Protein AF-A0A1L5PAT7-F1 (afdb_monomer_lite)

Radius of gyration: 11.14 Å; chains: 1; bounding box: 27×21×31 Å

Structure (mmCIF, N/CA/C/O backbone):
data_AF-A0A1L5PAT7-F1
#
_entry.id   AF-A0A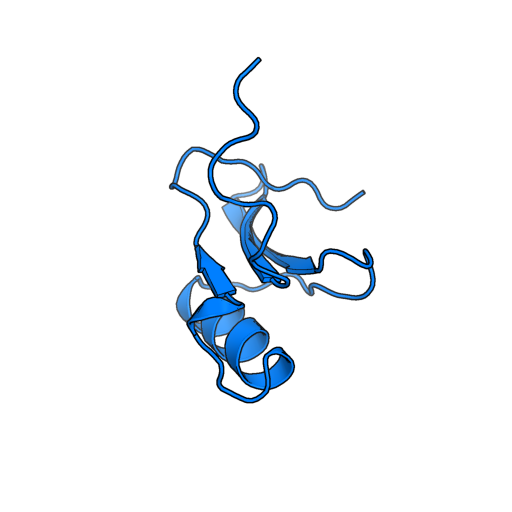1L5PAT7-F1
#
loop_
_atom_site.group_PDB
_atom_site.id
_atom_site.type_symbol
_atom_site.label_atom_id
_atom_site.label_alt_id
_atom_site.label_comp_id
_atom_site.label_asym_id
_atom_site.label_entity_id
_atom_site.label_seq_id
_atom_site.pdbx_PDB_ins_code
_atom_site.Cartn_x
_atom_site.Cartn_y
_atom_site.Cartn_z
_atom_site.occupancy
_atom_site.B_iso_or_equiv
_atom_site.auth_seq_id
_atom_site.auth_comp_id
_atom_site.auth_asym_id
_atom_site.auth_atom_id
_atom_site.pdbx_PDB_model_num
ATOM 1 N N . MET A 1 1 ? -11.641 5.754 -22.154 1.00 35.41 1 MET A N 1
ATOM 2 C CA . MET A 1 1 ? -11.206 5.795 -20.742 1.00 35.41 1 MET A CA 1
ATOM 3 C C . MET A 1 1 ? -9.704 6.021 -20.735 1.00 35.41 1 MET A C 1
ATOM 5 O O . MET A 1 1 ? -9.026 5.198 -21.344 1.00 35.41 1 MET A O 1
ATOM 9 N N . PRO A 1 2 ? -9.158 7.124 -20.193 1.00 40.69 2 PRO A N 1
ATOM 10 C CA . PRO A 1 2 ? -7.710 7.264 -20.145 1.00 40.69 2 PRO A CA 1
ATOM 11 C C . PRO A 1 2 ? -7.174 6.228 -19.154 1.00 40.69 2 PRO A C 1
ATOM 13 O O . PRO A 1 2 ? -7.579 6.215 -17.992 1.00 40.69 2 PRO A O 1
ATOM 16 N N . ARG A 1 3 ? -6.296 5.334 -19.624 1.00 52.09 3 ARG A N 1
ATOM 17 C CA . ARG A 1 3 ? -5.417 4.562 -18.743 1.00 52.09 3 ARG A CA 1
ATOM 18 C C . ARG A 1 3 ? -4.635 5.599 -17.940 1.00 52.09 3 ARG A C 1
ATOM 20 O O . ARG A 1 3 ? -3.883 6.374 -18.534 1.00 52.09 3 ARG A O 1
ATOM 27 N N . ARG A 1 4 ? -4.925 5.709 -16.637 1.00 51.06 4 ARG A N 1
ATOM 28 C CA . ARG A 1 4 ? -4.207 6.616 -15.730 1.00 51.06 4 ARG A CA 1
ATOM 29 C C . ARG A 1 4 ? -2.711 6.330 -15.877 1.00 51.06 4 ARG A C 1
ATOM 31 O O . ARG A 1 4 ? -2.337 5.207 -16.198 1.00 51.06 4 ARG A O 1
ATOM 38 N N . ALA A 1 5 ? -1.872 7.340 -15.666 1.00 44.62 5 ALA A N 1
ATOM 39 C CA . ALA A 1 5 ? -0.412 7.299 -15.811 1.00 44.62 5 ALA A CA 1
ATOM 40 C C . ALA A 1 5 ? 0.312 6.339 -14.828 1.00 44.62 5 ALA A C 1
ATOM 42 O O . ALA A 1 5 ? 1.486 6.520 -14.528 1.00 44.62 5 ALA A O 1
ATOM 43 N N . ASP A 1 6 ? -0.394 5.318 -14.348 1.00 49.59 6 ASP A N 1
ATOM 44 C CA . ASP A 1 6 ? -0.024 4.327 -13.354 1.00 49.59 6 ASP A CA 1
ATOM 45 C C . ASP A 1 6 ? -0.176 2.905 -13.908 1.00 49.59 6 ASP A C 1
ATOM 47 O O . ASP A 1 6 ? -0.924 2.082 -13.407 1.00 49.59 6 ASP A O 1
ATOM 51 N N . ASP A 1 7 ? 0.478 2.635 -15.026 1.00 51.81 7 ASP A N 1
ATOM 52 C CA . ASP A 1 7 ? 0.605 1.275 -15.580 1.00 51.81 7 ASP A CA 1
ATOM 53 C C . ASP A 1 7 ? 2.085 0.835 -15.528 1.00 51.81 7 ASP A C 1
ATOM 55 O O . ASP A 1 7 ? 2.511 -0.106 -16.186 1.00 51.81 7 ASP A O 1
ATOM 59 N N . ARG A 1 8 ? 2.926 1.590 -14.798 1.00 57.12 8 ARG A N 1
ATOM 60 C CA . ARG A 1 8 ? 4.382 1.371 -14.694 1.00 57.12 8 ARG A CA 1
ATOM 61 C C . ARG A 1 8 ? 4.898 1.169 -13.275 1.00 57.12 8 ARG A C 1
ATOM 63 O O . ARG A 1 8 ? 6.007 0.654 -13.137 1.00 57.12 8 ARG A O 1
ATOM 70 N N . ALA A 1 9 ? 4.155 1.582 -12.249 1.00 66.50 9 ALA A N 1
ATOM 71 C CA . ALA A 1 9 ? 4.534 1.280 -10.878 1.00 66.50 9 ALA A CA 1
ATOM 72 C C . ALA A 1 9 ? 4.224 -0.197 -10.617 1.00 66.50 9 ALA A C 1
ATOM 74 O O . ALA A 1 9 ? 3.082 -0.631 -10.760 1.00 66.50 9 ALA A O 1
ATOM 75 N N . ARG A 1 10 ? 5.249 -0.983 -10.276 1.00 75.44 10 ARG A N 1
ATOM 76 C CA . ARG A 1 10 ? 5.059 -2.387 -9.892 1.00 75.44 10 ARG A CA 1
ATOM 77 C C . ARG A 1 10 ? 4.344 -2.501 -8.556 1.00 75.44 10 ARG A C 1
ATOM 79 O O . ARG A 1 10 ? 3.518 -3.389 -8.404 1.00 75.44 10 ARG A O 1
ATOM 86 N N . PHE A 1 11 ? 4.608 -1.570 -7.640 1.00 80.81 11 PHE A N 1
ATOM 87 C CA . PHE A 1 11 ? 4.060 -1.574 -6.293 1.00 80.81 11 PHE A CA 1
ATOM 88 C C . PHE A 1 11 ? 3.160 -0.368 -6.065 1.00 80.81 11 PHE A C 1
ATOM 90 O O . PHE A 1 11 ? 3.555 0.774 -6.302 1.00 80.81 11 PHE A O 1
ATOM 97 N N . ILE A 1 12 ? 1.971 -0.616 -5.531 1.00 82.38 12 ILE A N 1
ATOM 98 C CA . ILE A 1 12 ? 1.018 0.412 -5.134 1.00 82.38 12 ILE A CA 1
ATOM 99 C C . ILE A 1 12 ? 0.781 0.278 -3.634 1.00 82.38 12 ILE A C 1
ATOM 101 O O . ILE A 1 12 ? 0.447 -0.796 -3.146 1.00 82.38 12 ILE A O 1
ATOM 105 N N . VAL A 1 13 ? 0.954 1.363 -2.892 1.00 84.50 13 VAL A N 1
ATOM 106 C CA . VAL A 1 13 ? 0.718 1.415 -1.447 1.00 84.50 13 VAL A CA 1
ATOM 107 C C . VAL A 1 13 ? -0.556 2.203 -1.195 1.00 84.50 13 VAL A C 1
ATOM 109 O O . VAL A 1 13 ? -0.581 3.403 -1.456 1.00 84.50 13 VAL A O 1
ATOM 112 N N . GLY A 1 14 ? -1.593 1.563 -0.672 1.00 84.31 14 GLY A N 1
ATOM 113 C CA . GLY A 1 14 ? -2.883 2.199 -0.407 1.00 84.31 14 GLY A CA 1
ATOM 114 C C . GLY A 1 14 ? -3.469 1.787 0.930 1.00 84.31 14 GLY A C 1
ATOM 115 O O . GLY A 1 14 ? -2.799 1.144 1.739 1.00 84.31 14 GLY A O 1
ATOM 116 N N . GLN A 1 15 ? -4.715 2.178 1.166 1.00 83.25 15 GLN A N 1
ATOM 117 C CA . GLN A 1 15 ? -5.439 1.833 2.380 1.00 83.25 15 GLN A CA 1
ATOM 118 C C . GLN A 1 15 ? -6.639 0.956 2.016 1.00 83.25 15 GLN A C 1
ATOM 120 O O . GLN A 1 15 ? -7.336 1.216 1.041 1.00 83.25 15 GLN A O 1
ATOM 125 N N . ASP A 1 16 ? -6.861 -0.104 2.779 1.00 79.00 16 ASP A N 1
ATOM 126 C CA . ASP A 1 16 ? -8.060 -0.925 2.691 1.00 79.00 16 ASP A CA 1
ATOM 127 C C . ASP A 1 16 ? -9.248 -0.212 3.366 1.00 79.00 16 ASP A C 1
ATOM 129 O O . ASP A 1 16 ? -9.075 0.685 4.197 1.00 79.00 16 ASP A O 1
ATOM 133 N N . CYS A 1 17 ? -10.467 -0.653 3.056 1.00 74.69 17 CYS A N 1
ATOM 134 C CA . CYS A 1 17 ? -11.729 -0.153 3.608 1.00 74.69 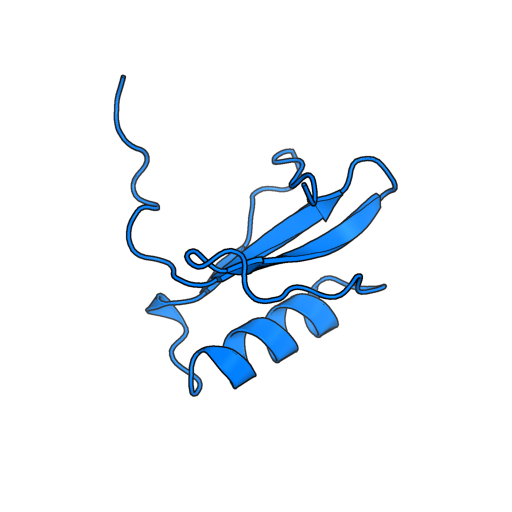17 CYS A CA 1
ATOM 135 C C . CYS A 1 17 ? -11.808 -0.183 5.148 1.00 74.69 17 CYS A C 1
ATOM 137 O O . CYS A 1 17 ? -12.612 0.533 5.747 1.00 74.69 17 CYS A O 1
ATOM 139 N N . ARG A 1 18 ? -10.950 -0.966 5.811 1.00 74.88 18 ARG A N 1
ATOM 140 C CA . ARG A 1 18 ? -10.824 -1.023 7.278 1.00 74.88 18 ARG A CA 1
ATOM 141 C C . ARG A 1 18 ? -9.840 0.002 7.855 1.00 74.88 18 ARG A C 1
ATOM 143 O O . ARG A 1 18 ? -9.618 0.023 9.063 1.00 74.88 18 ARG A O 1
ATOM 150 N N . GLY A 1 19 ? -9.230 0.830 7.009 1.00 76.75 19 GLY A N 1
ATOM 151 C CA . GLY A 1 19 ? -8.192 1.781 7.397 1.00 76.75 19 GLY A CA 1
ATOM 152 C C . GLY A 1 19 ? -6.801 1.152 7.543 1.00 76.75 19 GLY A C 1
ATOM 153 O O . GLY A 1 19 ? -5.897 1.778 8.099 1.00 76.75 19 GLY A O 1
ATOM 154 N N . CYS A 1 20 ? -6.599 -0.072 7.062 1.00 81.25 20 CYS A N 1
ATOM 155 C CA . CYS A 1 20 ? -5.305 -0.747 7.114 1.00 81.25 20 CYS A CA 1
ATOM 156 C C . CYS A 1 20 ? -4.459 -0.411 5.882 1.00 81.25 20 CYS A C 1
ATOM 158 O O . CYS A 1 20 ? -4.995 -0.344 4.786 1.00 81.25 20 CYS A O 1
ATOM 160 N N . TRP A 1 21 ? -3.147 -0.223 6.025 1.00 84.31 21 TRP A N 1
ATOM 161 C CA . TRP A 1 21 ? -2.276 0.034 4.876 1.00 84.31 21 TRP A CA 1
ATOM 162 C C . TRP A 1 21 ? -1.929 -1.270 4.177 1.00 84.31 21 TRP A C 1
ATOM 164 O O . TRP A 1 21 ? -1.563 -2.241 4.826 1.00 84.31 21 TRP A O 1
ATOM 174 N N . VAL A 1 22 ? -2.013 -1.296 2.859 1.00 82.25 22 VAL A N 1
ATOM 175 C CA . VAL A 1 22 ? -1.766 -2.486 2.053 1.00 82.25 22 VAL A CA 1
ATOM 176 C C . VAL A 1 22 ? -0.824 -2.136 0.919 1.00 82.25 22 VAL A C 1
ATOM 178 O O . VAL A 1 22 ? -0.822 -1.017 0.402 1.00 82.25 22 VAL A O 1
ATOM 181 N N . VAL A 1 23 ? 0.007 -3.101 0.556 1.00 83.62 23 VAL A N 1
ATOM 182 C CA . VAL A 1 23 ? 0.815 -3.029 -0.658 1.00 83.62 23 VAL A CA 1
ATOM 183 C C . VAL A 1 23 ? 0.130 -3.914 -1.690 1.00 83.62 23 VAL A C 1
ATOM 185 O O . VAL A 1 23 ? -0.450 -4.936 -1.351 1.00 83.62 23 VAL A O 1
ATOM 188 N N . ARG A 1 24 ? 0.139 -3.525 -2.952 1.00 78.38 24 ARG A N 1
ATOM 189 C CA . ARG A 1 24 ? -0.305 -4.375 -4.048 1.00 78.38 24 ARG A CA 1
ATOM 190 C C . ARG A 1 24 ? 0.781 -4.372 -5.095 1.00 78.38 24 ARG A C 1
ATOM 192 O O . ARG A 1 24 ? 1.180 -3.305 -5.554 1.00 78.38 24 ARG A O 1
ATOM 199 N N . ASP A 1 25 ? 1.261 -5.554 -5.436 1.00 78.00 25 ASP A N 1
ATOM 200 C CA . ASP A 1 25 ? 2.150 -5.737 -6.573 1.00 78.00 25 ASP A CA 1
ATOM 201 C C . ASP A 1 25 ? 1.343 -6.076 -7.835 1.00 78.00 25 ASP A C 1
ATOM 203 O O . ASP A 1 25 ? 0.264 -6.668 -7.763 1.00 78.00 25 ASP A O 1
ATOM 207 N N . HIS A 1 26 ? 1.872 -5.709 -8.999 1.00 68.44 26 HIS A N 1
ATOM 208 C CA . HIS A 1 26 ? 1.253 -5.948 -10.302 1.00 68.44 26 HIS A CA 1
ATOM 209 C C . HIS A 1 26 ? 1.168 -7.442 -10.687 1.00 68.44 26 HIS A C 1
ATOM 211 O O . HIS A 1 26 ? 0.450 -7.789 -11.626 1.00 68.44 26 HIS A O 1
ATOM 217 N N . LEU A 1 27 ? 1.899 -8.317 -9.988 1.00 64.56 27 LEU A N 1
ATOM 218 C CA . LEU A 1 27 ? 1.851 -9.777 -10.120 1.00 64.56 27 LEU A CA 1
ATOM 219 C C . LEU A 1 27 ? 1.006 -10.444 -9.023 1.00 64.56 27 LEU A C 1
ATOM 221 O O . LEU A 1 27 ? 1.150 -11.647 -8.819 1.00 64.56 27 LEU A O 1
ATOM 225 N N . GLU A 1 28 ? 0.197 -9.677 -8.277 1.00 61.84 28 GLU A N 1
ATOM 226 C CA . GLU A 1 28 ? -0.663 -10.161 -7.178 1.00 61.84 28 GLU A CA 1
ATOM 227 C C . GLU A 1 28 ? 0.110 -10.876 -6.050 1.00 61.84 28 GLU A C 1
ATOM 229 O O . GLU A 1 28 ? -0.477 -11.486 -5.160 1.00 61.84 28 GLU A O 1
ATOM 234 N N . HIS A 1 29 ? 1.446 -10.807 -6.060 1.00 61.56 29 HIS A N 1
ATOM 235 C CA . HIS A 1 29 ? 2.240 -11.775 -5.315 1.00 61.56 29 HIS A CA 1
ATOM 236 C C . HIS A 1 29 ? 2.393 -11.456 -3.835 1.00 61.56 29 HIS A C 1
ATOM 238 O O . HIS A 1 29 ? 2.507 -12.388 -3.046 1.00 61.56 29 HIS A O 1
ATOM 244 N N . VAL A 1 30 ? 2.398 -10.190 -3.415 1.00 60.84 30 VAL A N 1
ATOM 245 C CA . VAL A 1 30 ? 2.464 -9.858 -1.988 1.00 60.84 30 VAL A CA 1
ATOM 246 C C . VAL A 1 30 ? 1.929 -8.457 -1.739 1.00 60.84 30 VAL A C 1
ATOM 248 O O . VAL A 1 30 ? 2.372 -7.486 -2.350 1.00 60.84 30 VAL A O 1
ATOM 251 N N . GLY A 1 31 ? 1.126 -8.331 -0.692 1.00 60.69 31 GLY A N 1
ATOM 252 C CA . GLY A 1 31 ? 1.253 -7.178 0.177 1.00 60.69 31 GLY A CA 1
ATOM 253 C C . GLY A 1 31 ? 0.576 -7.430 1.496 1.00 60.69 31 GLY A C 1
ATOM 254 O O . GLY A 1 31 ? -0.643 -7.457 1.606 1.00 60.69 31 GLY A O 1
ATOM 255 N N . GLY A 1 32 ? 1.403 -7.659 2.509 1.00 72.00 32 GLY A N 1
ATOM 256 C CA . GLY A 1 32 ? 0.923 -7.780 3.870 1.00 72.00 32 GLY A CA 1
ATOM 257 C C . GLY A 1 32 ? 0.092 -6.567 4.285 1.00 72.00 32 GLY A C 1
ATOM 258 O O . GLY A 1 32 ? 0.156 -5.486 3.695 1.00 72.00 32 GLY A O 1
ATOM 259 N N . ILE A 1 33 ? -0.679 -6.762 5.344 1.00 77.75 33 ILE A N 1
ATOM 260 C CA . ILE A 1 33 ? -1.396 -5.677 5.992 1.00 77.75 33 ILE A CA 1
ATOM 261 C C . ILE A 1 33 ? -0.424 -4.962 6.934 1.00 77.75 33 ILE A C 1
ATOM 263 O O . ILE A 1 33 ? 0.157 -5.566 7.835 1.00 77.75 33 ILE A O 1
ATOM 267 N N . PHE A 1 34 ? -0.263 -3.662 6.731 1.00 82.56 34 PHE A N 1
ATOM 268 C CA . PHE A 1 34 ? 0.567 -2.771 7.521 1.00 82.56 34 PHE A CA 1
ATOM 269 C C . PHE A 1 34 ? -0.293 -1.836 8.373 1.00 82.56 34 PHE A C 1
ATOM 271 O O . PHE A 1 34 ? -1.339 -1.326 7.977 1.00 82.56 34 PHE A O 1
ATOM 278 N N . ILE A 1 35 ? 0.217 -1.548 9.563 1.00 79.56 35 ILE A N 1
ATOM 279 C CA . ILE A 1 35 ? -0.370 -0.595 10.511 1.00 79.56 35 ILE A CA 1
ATOM 280 C C . ILE A 1 35 ? -0.092 0.872 10.148 1.00 79.56 35 ILE A C 1
ATOM 282 O O . ILE A 1 35 ? -0.670 1.772 10.750 1.00 79.56 35 ILE A O 1
ATOM 286 N N . SER A 1 36 ? 0.809 1.163 9.203 1.00 82.94 36 SER A N 1
ATOM 287 C CA . SER A 1 36 ? 1.203 2.541 8.876 1.00 82.94 36 SER A CA 1
ATOM 288 C C . SER A 1 36 ? 1.699 2.696 7.441 1.00 82.94 36 SER A C 1
ATOM 290 O O . SER A 1 36 ? 2.400 1.824 6.927 1.00 82.94 36 SER A O 1
ATOM 292 N N . ARG A 1 37 ? 1.431 3.870 6.849 1.00 83.69 37 ARG A N 1
ATOM 293 C CA . ARG A 1 37 ? 1.891 4.267 5.506 1.00 83.69 37 ARG A CA 1
ATOM 294 C C . ARG A 1 37 ? 3.389 4.069 5.318 1.00 83.69 37 ARG A C 1
ATOM 296 O O . ARG A 1 37 ? 3.815 3.499 4.323 1.00 83.69 37 ARG A O 1
ATOM 303 N N . SER A 1 38 ? 4.185 4.524 6.285 1.00 85.19 38 SER A N 1
ATOM 304 C CA . SER A 1 38 ? 5.647 4.457 6.214 1.00 85.19 38 SER A CA 1
ATOM 305 C C . SER A 1 38 ? 6.156 3.017 6.183 1.00 85.19 38 SER A C 1
ATOM 307 O O . SER A 1 38 ? 7.095 2.729 5.452 1.00 85.19 38 SER A O 1
ATOM 309 N N . ALA A 1 39 ? 5.517 2.108 6.928 1.00 85.00 39 ALA A N 1
ATOM 310 C CA . ALA A 1 39 ? 5.882 0.694 6.938 1.00 85.00 39 ALA A CA 1
ATOM 311 C C . ALA A 1 39 ? 5.563 0.027 5.592 1.00 85.00 39 ALA A C 1
ATOM 313 O O . ALA A 1 39 ? 6.411 -0.666 5.036 1.00 85.00 39 ALA A O 1
ATOM 314 N N . ALA A 1 40 ? 4.381 0.309 5.036 1.00 85.69 40 ALA A N 1
ATOM 315 C CA . ALA A 1 40 ? 3.985 -0.194 3.724 1.00 85.69 40 ALA A CA 1
ATOM 316 C C . ALA A 1 40 ? 4.885 0.350 2.599 1.00 85.69 40 ALA A C 1
ATOM 318 O O . ALA A 1 40 ? 5.308 -0.396 1.720 1.00 85.69 40 ALA A O 1
ATOM 319 N N . TYR A 1 41 ? 5.249 1.634 2.660 1.00 84.94 41 TYR A N 1
ATOM 320 C CA . TYR A 1 41 ? 6.143 2.262 1.685 1.00 84.94 41 TYR A CA 1
ATOM 321 C C . TYR A 1 41 ? 7.577 1.730 1.755 1.00 84.94 41 TYR A C 1
ATOM 323 O O . TYR A 1 41 ? 8.160 1.415 0.724 1.00 84.94 41 TYR A O 1
ATOM 331 N N . GLN A 1 42 ? 8.140 1.581 2.957 1.00 85.50 42 GLN A N 1
ATOM 332 C CA . GLN A 1 42 ? 9.472 0.994 3.141 1.00 85.50 42 GLN A CA 1
ATOM 333 C C . GLN A 1 42 ? 9.525 -0.450 2.634 1.00 85.50 42 GLN A C 1
ATOM 335 O O . GLN A 1 42 ? 10.491 -0.836 1.982 1.00 85.50 42 GLN A O 1
ATOM 340 N N . PHE A 1 43 ? 8.471 -1.231 2.881 1.00 84.81 43 PHE A N 1
ATOM 341 C CA . PHE A 1 43 ? 8.364 -2.582 2.343 1.00 84.81 43 PHE A CA 1
ATOM 342 C C . PHE A 1 43 ? 8.320 -2.583 0.811 1.00 84.81 43 PHE A C 1
ATOM 344 O O . PHE A 1 43 ? 9.073 -3.320 0.180 1.00 84.81 43 PHE A O 1
ATOM 351 N N . ALA A 1 44 ? 7.484 -1.729 0.213 1.00 84.38 44 ALA A N 1
ATOM 352 C CA . ALA A 1 44 ? 7.387 -1.600 -1.238 1.00 84.38 44 ALA A CA 1
ATOM 353 C C . ALA A 1 44 ? 8.721 -1.171 -1.873 1.00 84.38 44 ALA A C 1
ATOM 355 O O . ALA A 1 44 ? 9.127 -1.752 -2.873 1.00 84.38 44 AL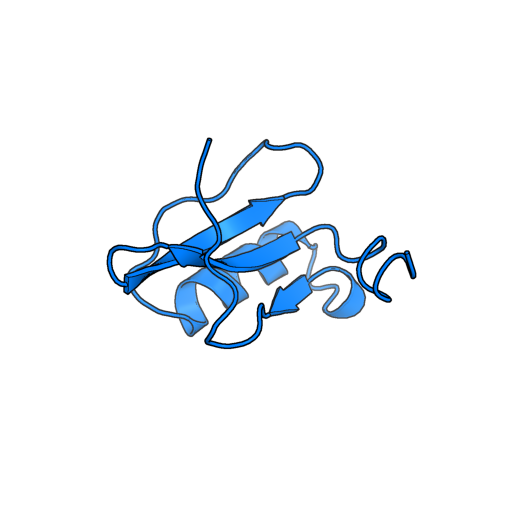A A O 1
ATOM 356 N N . LEU A 1 45 ? 9.445 -0.224 -1.266 1.00 85.56 45 LEU A N 1
ATOM 357 C CA . LEU A 1 45 ? 10.776 0.184 -1.729 1.00 85.56 45 LEU A CA 1
ATOM 358 C C . LEU A 1 45 ? 11.800 -0.943 -1.652 1.00 85.56 45 LEU A C 1
ATOM 360 O O . LEU A 1 45 ? 12.569 -1.141 -2.590 1.00 85.56 45 LEU A O 1
ATOM 364 N N . HIS A 1 46 ? 11.800 -1.695 -0.553 1.00 83.88 46 HIS A N 1
ATOM 365 C CA . HIS A 1 46 ? 12.710 -2.821 -0.395 1.00 83.88 46 HIS A CA 1
ATOM 366 C C . HIS A 1 46 ? 12.483 -3.879 -1.486 1.00 83.88 46 HIS A C 1
ATOM 368 O O . HIS A 1 46 ? 13.439 -4.371 -2.080 1.00 83.88 46 HIS A O 1
ATOM 374 N N . GLN A 1 47 ? 11.218 -4.174 -1.802 1.00 81.12 47 GLN A N 1
ATOM 375 C CA . GLN A 1 47 ? 10.853 -5.096 -2.883 1.00 81.12 47 GLN A CA 1
ATOM 376 C C . GLN A 1 47 ? 11.139 -4.524 -4.279 1.00 81.12 47 GLN A C 1
ATOM 378 O O . GLN A 1 47 ? 11.463 -5.266 -5.205 1.00 81.12 47 GLN A O 1
ATOM 383 N N . ALA A 1 48 ? 11.083 -3.202 -4.425 1.00 80.38 48 ALA A N 1
ATOM 384 C CA . ALA A 1 48 ? 11.444 -2.489 -5.644 1.00 80.38 48 ALA A CA 1
ATOM 385 C C . ALA A 1 48 ? 12.961 -2.340 -5.860 1.00 80.38 48 ALA A C 1
ATOM 387 O O . ALA A 1 48 ? 13.362 -1.629 -6.779 1.00 80.38 48 ALA A O 1
ATOM 388 N N . ALA A 1 49 ? 13.807 -2.979 -5.042 1.00 83.06 49 ALA A N 1
ATOM 389 C CA . ALA A 1 49 ? 15.262 -2.799 -5.069 1.00 83.06 49 ALA A CA 1
ATOM 390 C C . ALA A 1 49 ? 15.691 -1.319 -4.938 1.00 83.06 49 ALA A C 1
ATOM 392 O O . ALA A 1 49 ? 16.635 -0.883 -5.592 1.00 83.06 49 ALA A O 1
ATOM 393 N N . ASP A 1 50 ? 14.985 -0.564 -4.087 1.00 78.88 50 ASP A N 1
ATOM 394 C CA . ASP A 1 50 ? 15.155 0.880 -3.843 1.00 78.88 50 ASP A CA 1
ATOM 395 C C . ASP A 1 50 ? 14.770 1.795 -5.028 1.00 78.88 50 ASP A C 1
ATOM 397 O O . ASP A 1 50 ? 14.966 3.011 -4.986 1.00 78.88 50 ASP A O 1
ATOM 401 N N . ASP A 1 51 ? 14.149 1.249 -6.080 1.00 79.81 51 ASP A N 1
ATOM 402 C CA . ASP A 1 51 ? 13.679 2.039 -7.218 1.00 79.81 51 ASP A CA 1
ATOM 403 C C . ASP A 1 51 ? 12.331 2.717 -6.916 1.00 79.81 51 ASP A C 1
ATOM 405 O O . ASP A 1 51 ? 11.250 2.135 -7.035 1.00 79.81 51 ASP A O 1
ATOM 409 N N . GLN A 1 52 ? 12.386 3.993 -6.528 1.00 79.56 52 GLN A N 1
ATOM 410 C CA . GLN A 1 52 ? 11.196 4.798 -6.220 1.00 79.56 52 GLN A CA 1
ATOM 411 C C . GLN A 1 52 ? 10.241 4.956 -7.410 1.00 79.56 52 GLN 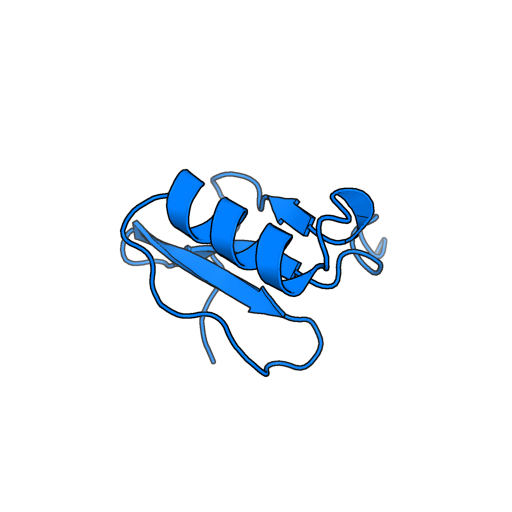A C 1
ATOM 413 O O . GLN A 1 52 ? 9.045 5.140 -7.202 1.00 79.56 52 GLN A O 1
ATOM 418 N N . ALA A 1 53 ? 10.723 4.865 -8.655 1.00 80.62 53 ALA A N 1
ATOM 419 C CA . ALA A 1 53 ? 9.859 4.980 -9.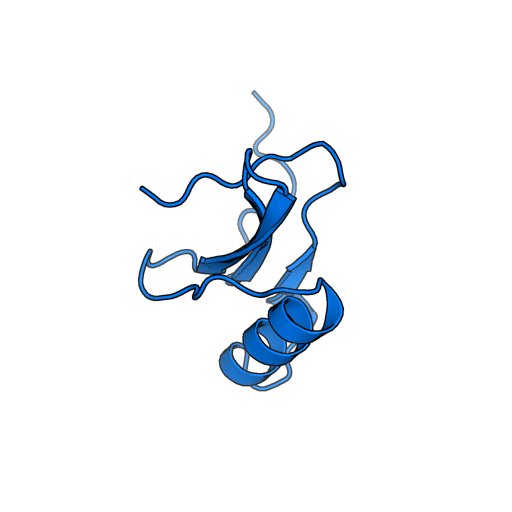829 1.00 80.62 53 ALA A CA 1
ATOM 420 C C . ALA A 1 53 ? 8.958 3.745 -10.011 1.00 80.62 53 ALA A C 1
ATOM 422 O O . ALA A 1 53 ? 7.979 3.803 -10.757 1.00 80.62 53 ALA A O 1
ATOM 423 N N . GLN A 1 54 ? 9.266 2.640 -9.325 1.00 79.62 54 GLN A N 1
ATOM 424 C CA . GLN A 1 54 ? 8.436 1.440 -9.274 1.00 79.62 54 GLN A CA 1
ATOM 425 C C . GLN A 1 54 ? 7.398 1.459 -8.141 1.00 79.62 54 GLN A C 1
ATOM 427 O O . GLN A 1 54 ? 6.552 0.565 -8.114 1.00 79.62 54 GLN A O 1
ATOM 432 N N . VAL A 1 55 ? 7.435 2.439 -7.229 1.00 83.12 55 VAL A N 1
ATOM 433 C CA . VAL A 1 55 ? 6.523 2.522 -6.078 1.00 83.12 55 VAL A CA 1
ATOM 434 C C . VAL A 1 55 ? 5.609 3.734 -6.210 1.00 83.12 55 VAL A C 1
ATOM 436 O O . VAL A 1 55 ? 6.061 4.877 -6.182 1.00 83.12 55 VAL A O 1
ATOM 439 N N . ARG A 1 56 ? 4.297 3.500 -6.269 1.00 84.81 56 ARG A N 1
ATOM 440 C CA . ARG A 1 56 ? 3.294 4.562 -6.195 1.00 84.81 56 ARG A CA 1
ATOM 441 C C . ARG A 1 56 ? 2.543 4.509 -4.871 1.00 84.81 56 ARG A C 1
ATOM 443 O O . ARG A 1 56 ? 2.130 3.454 -4.402 1.00 84.81 56 ARG A O 1
ATOM 450 N N . LEU A 1 57 ? 2.325 5.678 -4.280 1.00 79.94 57 LEU A N 1
ATOM 451 C CA . LEU A 1 57 ? 1.393 5.853 -3.171 1.00 79.94 57 LEU A CA 1
ATOM 452 C C . LEU A 1 57 ? 0.010 6.139 -3.761 1.00 79.94 57 LEU A C 1
ATOM 454 O O . LEU A 1 57 ? -0.137 7.078 -4.542 1.00 79.94 57 LEU A O 1
ATOM 458 N N . ALA A 1 58 ? -0.980 5.333 -3.401 1.00 75.50 58 ALA A N 1
ATOM 459 C CA . ALA A 1 58 ? -2.368 5.592 -3.735 1.00 75.50 58 ALA A CA 1
ATOM 460 C C . ALA A 1 58 ? -2.818 6.893 -3.046 1.00 75.50 58 ALA A C 1
ATOM 462 O O . ALA A 1 58 ? -2.375 7.216 -1.937 1.00 75.50 58 ALA A O 1
ATOM 463 N N . GLU A 1 59 ? -3.658 7.671 -3.723 1.00 69.69 59 GLU A N 1
ATOM 464 C CA . GLU A 1 59 ? -4.267 8.864 -3.130 1.00 69.69 59 GLU A CA 1
ATOM 465 C C . GLU A 1 59 ? -5.202 8.440 -1.977 1.00 69.69 59 GLU A C 1
ATOM 467 O O . GLU A 1 59 ? -5.702 7.320 -1.985 1.00 69.69 59 GLU A O 1
ATOM 472 N N . ASN A 1 60 ? -5.421 9.294 -0.965 1.00 59.34 60 ASN A N 1
ATOM 473 C CA . ASN A 1 60 ? -6.109 8.913 0.290 1.00 59.34 60 ASN A CA 1
ATOM 474 C C . ASN A 1 60 ? -7.525 8.316 0.109 1.00 59.34 60 ASN A C 1
ATOM 476 O O . ASN A 1 60 ? -8.019 7.666 1.024 1.00 59.34 60 ASN A O 1
ATOM 480 N N . ASP A 1 61 ? -8.162 8.519 -1.044 1.00 58.62 61 ASP A N 1
ATOM 481 C CA . ASP A 1 61 ? -9.491 7.993 -1.383 1.00 58.62 61 ASP A CA 1
ATOM 482 C C . ASP A 1 61 ? -9.451 6.710 -2.238 1.00 58.62 61 ASP A C 1
ATOM 484 O O . ASP A 1 61 ? -10.492 6.152 -2.585 1.00 58.62 61 ASP A O 1
ATOM 488 N N . GLU A 1 62 ? -8.265 6.226 -2.612 1.00 64.94 62 GLU A N 1
ATOM 489 C CA . GLU A 1 62 ? -8.110 5.025 -3.430 1.00 64.94 62 GLU A CA 1
ATOM 490 C C . GLU A 1 62 ? -8.027 3.793 -2.516 1.00 64.94 62 GLU A C 1
ATOM 492 O O . GLU A 1 62 ? -6.963 3.410 -2.024 1.00 64.94 62 GLU A O 1
ATOM 497 N N . VAL A 1 63 ? -9.198 3.194 -2.264 1.00 63.75 63 VAL A N 1
ATOM 498 C CA . VAL A 1 63 ? -9.326 1.942 -1.509 1.00 63.75 63 VAL A CA 1
ATOM 499 C C . VAL A 1 63 ? -8.683 0.813 -2.307 1.00 63.75 63 VAL A C 1
ATOM 501 O O . VAL A 1 63 ? -9.099 0.511 -3.427 1.00 63.75 63 VAL A O 1
ATOM 504 N N . ILE A 1 64 ? -7.662 0.184 -1.730 1.00 67.44 64 ILE A N 1
ATOM 505 C CA . ILE A 1 64 ? -7.017 -0.987 -2.321 1.00 67.44 64 ILE A CA 1
ATOM 506 C C . ILE A 1 64 ? -7.554 -2.221 -1.612 1.00 67.44 64 ILE A C 1
ATOM 508 O O . ILE A 1 64 ? -7.146 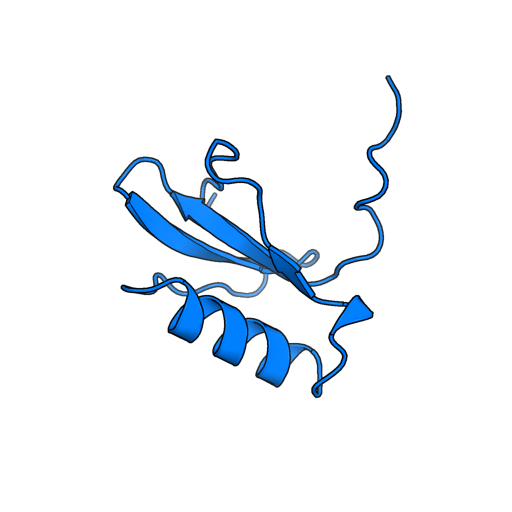-2.537 -0.500 1.00 67.44 64 ILE A O 1
ATOM 512 N N . GLU A 1 65 ? -8.489 -2.905 -2.265 1.00 60.84 65 GLU A N 1
ATOM 513 C CA . GLU A 1 65 ? -8.981 -4.194 -1.792 1.00 60.84 65 GLU A CA 1
ATOM 514 C C . GLU A 1 65 ? -7.954 -5.296 -2.111 1.00 60.84 65 GLU A C 1
ATOM 516 O O . GLU A 1 65 ? -7.468 -5.404 -3.242 1.00 60.84 65 GLU A O 1
ATOM 521 N N . LEU A 1 66 ? -7.626 -6.102 -1.098 1.00 59.03 66 LEU A N 1
ATOM 522 C CA . LEU A 1 66 ? -6.917 -7.377 -1.235 1.00 59.03 66 LEU A CA 1
ATOM 523 C C . LEU A 1 66 ? -7.934 -8.430 -1.696 1.00 59.03 66 LEU A C 1
ATOM 525 O O . LEU A 1 66 ? -8.792 -8.814 -0.901 1.00 59.03 66 LEU A O 1
ATOM 529 N N . TRP A 1 67 ? -7.850 -8.868 -2.951 1.00 53.94 67 TRP A N 1
ATOM 530 C CA . TRP A 1 67 ? -8.611 -10.009 -3.474 1.00 53.94 67 TRP A CA 1
ATOM 531 C C . TRP A 1 67 ? -7.665 -11.173 -3.743 1.00 53.94 67 TRP A C 1
ATOM 533 O O . TRP A 1 67 ? -6.562 -10.902 -4.267 1.00 53.94 67 TRP A O 1
#

Foldseek 3Di:
DDPPPPPQQQWEWAAAPVRWIWIAGPVLPDIDTHPDSVVRQVVSCVVVVNPCSNYHYDDHPDHDDND

Sequence (67 aa):
MPRRADDRARFIVGQDCRGCWVVRDHLEHVGGIFISRSAAYQFALHQAADDQAQVRLAENDEVIELW

pLDDT: mean 72.81, std 12.72, range [35.41, 85.69]

Secondary structure (DSSP, 8-state):
----S-SS-SEEEEE-TTS-EEEEETTS----EESSHHHHHHHHHHHTTT-GGGEEEPPTT-B----

Organism: NCBI:txid538025